Protein AF-A0A4U2PX72-F1 (afdb_monomer_lite)

Foldseek 3Di:
DPPPPLVVLLVVLVVLLVVLVVPDDPDPVCVVVLVVLVCCLPPPQDDSVSNSVSSVSNNVSSVVVVVVVVVVVVVVVVVVVVVVVVVD

Organism: NCBI:txid159743

pL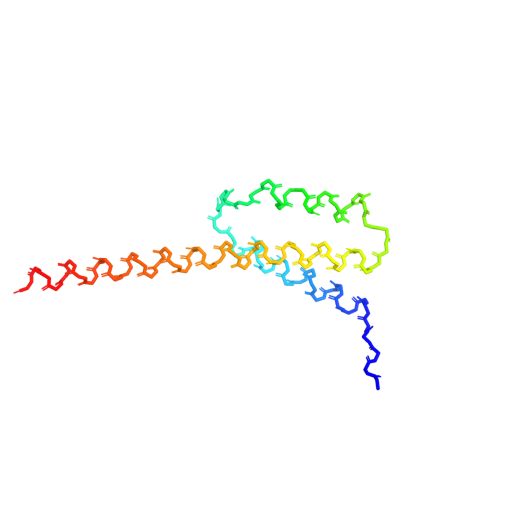DDT: mean 83.96, std 11.5, range [39.91, 94.94]

Radius of gyration: 18.31 Å; chains: 1; bounding box: 43×27×54 Å

Secondary structure (DSSP, 8-state):
-----HHHHHHHHHHHHHHHHHH--S--TTHHHHHHHHHHHHHT--SHHHHHHHHHHHHHHHHHHHHHHHHHHHHHHHHHHHHHHHT-

Sequence (88 aa):
MIGINHNELYKLHIQLLEVYEKSRNGSRLFQKEIHFYNRQLGLFSENIVQKIFVLNQLIKIYEKDREFQIKGCSDAYYAKTYKDTETK

Structure (mmCIF, N/CA/C/O backbone):
data_AF-A0A4U2PX72-F1
#
_entry.id   AF-A0A4U2PX72-F1
#
loop_
_atom_site.group_PDB
_atom_site.id
_atom_site.type_symbol
_atom_site.label_atom_id
_atom_site.label_alt_id
_atom_site.label_comp_id
_atom_site.label_asym_id
_atom_site.label_entity_id
_atom_site.label_seq_id
_atom_site.pdbx_PDB_ins_code
_atom_site.Cartn_x
_atom_site.Cartn_y
_atom_site.Cartn_z
_atom_site.occupancy
_atom_site.B_iso_or_equiv
_atom_site.auth_seq_id
_atom_site.auth_comp_id
_atom_site.auth_asym_id
_atom_site.auth_atom_id
_ato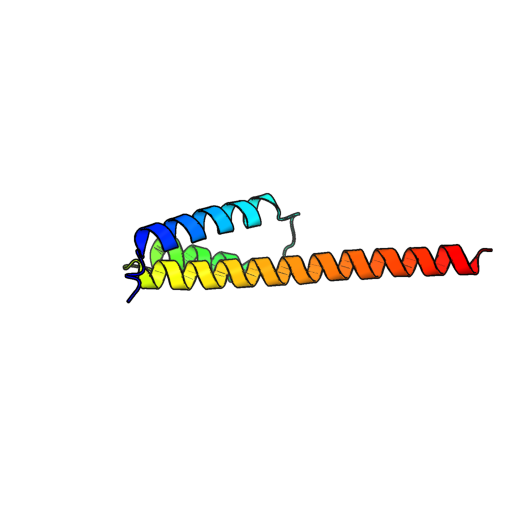m_site.pdbx_PDB_model_num
ATOM 1 N N . MET A 1 1 ? -24.836 -14.407 7.814 1.00 39.91 1 MET A N 1
ATOM 2 C CA . MET A 1 1 ? -24.206 -13.071 7.775 1.00 39.91 1 MET A CA 1
ATOM 3 C C . MET A 1 1 ? -22.797 -13.240 8.322 1.00 39.91 1 MET A C 1
ATOM 5 O O . MET A 1 1 ? -22.665 -13.574 9.490 1.00 39.91 1 MET A O 1
ATOM 9 N N . ILE A 1 2 ? -21.765 -13.174 7.475 1.00 54.47 2 ILE A N 1
ATOM 10 C CA . ILE A 1 2 ? -20.373 -13.291 7.935 1.00 54.47 2 ILE A CA 1
ATOM 11 C C . ILE A 1 2 ? -20.081 -12.014 8.723 1.00 54.47 2 ILE A C 1
ATOM 13 O O . ILE A 1 2 ? -20.063 -10.930 8.143 1.00 54.47 2 ILE A O 1
ATOM 17 N N . GLY A 1 3 ? -19.949 -12.121 10.044 1.00 59.81 3 GLY A N 1
ATOM 18 C CA . GLY A 1 3 ? -19.515 -11.000 10.870 1.00 59.81 3 GLY A CA 1
ATOM 19 C C . GLY A 1 3 ? -18.080 -10.661 10.491 1.00 59.81 3 GLY A C 1
ATOM 20 O O . GLY A 1 3 ? -17.170 -11.423 10.800 1.00 59.81 3 GLY A O 1
ATOM 21 N N . ILE A 1 4 ? -17.877 -9.561 9.766 1.00 72.00 4 ILE A N 1
ATOM 22 C CA . ILE A 1 4 ? -16.537 -9.127 9.373 1.00 72.00 4 ILE A CA 1
ATOM 23 C C . ILE A 1 4 ? -15.820 -8.646 10.633 1.00 72.00 4 ILE A C 1
ATOM 25 O O . ILE A 1 4 ? -16.182 -7.625 11.219 1.00 72.00 4 ILE A O 1
ATOM 29 N N . ASN A 1 5 ? -14.788 -9.376 11.049 1.00 88.25 5 ASN A N 1
ATOM 30 C CA . ASN A 1 5 ? -13.929 -8.958 12.143 1.00 88.25 5 ASN A CA 1
ATOM 31 C C . ASN A 1 5 ? -13.029 -7.806 11.667 1.00 88.25 5 ASN A C 1
ATOM 33 O O . ASN A 1 5 ? -11.999 -8.011 11.023 1.00 88.25 5 ASN A O 1
ATOM 37 N N . HIS A 1 6 ? -13.419 -6.572 11.987 1.00 86.00 6 HIS A N 1
ATOM 38 C CA . HIS A 1 6 ? -12.673 -5.375 11.595 1.00 86.00 6 HIS A CA 1
ATOM 39 C C . HIS A 1 6 ? -11.221 -5.370 12.105 1.00 86.00 6 HIS A C 1
ATOM 41 O O . HIS A 1 6 ? -10.352 -4.827 11.429 1.00 86.00 6 HIS A O 1
ATOM 47 N N . ASN A 1 7 ? -10.923 -6.009 13.242 1.00 87.62 7 ASN A N 1
ATOM 48 C CA . ASN A 1 7 ? -9.549 -6.116 13.746 1.00 87.62 7 ASN A CA 1
ATOM 49 C C . ASN A 1 7 ? -8.676 -7.013 12.867 1.00 87.62 7 ASN A C 1
ATOM 51 O O . ASN A 1 7 ? -7.528 -6.669 12.590 1.00 87.62 7 ASN A O 1
ATOM 55 N N . GLU A 1 8 ? -9.202 -8.152 12.422 1.00 89.50 8 GLU A N 1
ATOM 56 C CA . GLU A 1 8 ? -8.490 -9.036 11.494 1.00 89.50 8 GLU A CA 1
ATOM 57 C C . GLU A 1 8 ? -8.294 -8.361 10.141 1.00 89.50 8 GLU A C 1
ATOM 59 O O . GLU A 1 8 ? -7.188 -8.374 9.601 1.00 89.50 8 GLU A O 1
ATOM 64 N N . LEU A 1 9 ? -9.332 -7.685 9.639 1.00 88.31 9 LEU A N 1
ATOM 65 C CA . LEU A 1 9 ? -9.256 -6.946 8.384 1.00 88.31 9 LEU A CA 1
ATOM 66 C C . LEU A 1 9 ? -8.196 -5.839 8.444 1.00 88.31 9 LEU A C 1
ATOM 68 O O . LEU A 1 9 ? -7.395 -5.703 7.521 1.00 88.31 9 LEU A O 1
ATOM 72 N N . TYR A 1 10 ? -8.159 -5.080 9.540 1.00 90.19 10 TYR A N 1
ATOM 73 C CA . TYR A 1 10 ? -7.150 -4.051 9.777 1.00 90.19 10 TYR A CA 1
ATOM 74 C C . TYR A 1 10 ? -5.730 -4.634 9.805 1.00 90.19 10 TYR A C 1
ATOM 76 O O . TYR A 1 10 ? -4.846 -4.118 9.122 1.00 90.19 10 TYR A O 1
ATOM 84 N N . LYS A 1 11 ? -5.510 -5.738 10.535 1.00 91.19 11 LYS A N 1
ATOM 85 C CA . LYS A 1 11 ? -4.202 -6.417 10.582 1.00 91.19 11 LYS A CA 1
ATOM 86 C C . LYS A 1 11 ? -3.752 -6.883 9.200 1.00 91.19 11 LYS A C 1
ATOM 88 O O . LYS A 1 11 ? -2.598 -6.668 8.840 1.00 91.19 11 LYS A O 1
ATOM 93 N N . LEU A 1 12 ? -4.662 -7.464 8.419 1.00 91.06 12 LEU A N 1
ATOM 94 C CA . LEU A 1 12 ? -4.371 -7.903 7.056 1.00 91.06 12 LEU A CA 1
ATOM 95 C C . LEU A 1 12 ? -3.960 -6.727 6.159 1.00 91.06 12 LEU A C 1
ATOM 97 O O . LEU A 1 12 ? -2.994 -6.835 5.410 1.00 91.06 12 LEU A O 1
ATOM 101 N N . HIS A 1 13 ? -4.654 -5.590 6.261 1.00 90.69 13 HIS A N 1
ATOM 102 C CA . HIS A 1 13 ? -4.310 -4.394 5.487 1.00 90.69 13 HIS A CA 1
ATOM 103 C C . HIS A 1 13 ? -2.919 -3.853 5.842 1.00 90.69 13 HIS A C 1
ATOM 105 O O . HIS A 1 13 ? -2.190 -3.436 4.947 1.00 90.69 13 HIS A O 1
ATOM 111 N N . ILE A 1 14 ? -2.532 -3.888 7.122 1.00 89.81 14 ILE A N 1
ATOM 112 C CA . ILE A 1 14 ? -1.181 -3.502 7.553 1.00 89.81 14 ILE A CA 1
ATOM 113 C C . ILE A 1 14 ? -0.129 -4.443 6.958 1.00 89.81 14 ILE A C 1
ATOM 115 O O . ILE A 1 14 ? 0.833 -3.973 6.360 1.00 89.81 14 ILE A O 1
ATOM 119 N N . GLN A 1 15 ? -0.333 -5.760 7.051 1.00 93.06 15 GLN A N 1
ATOM 120 C CA . GLN A 1 15 ? 0.596 -6.740 6.475 1.00 93.06 15 GLN A CA 1
ATOM 121 C C . GLN A 1 15 ? 0.760 -6.553 4.963 1.00 93.06 15 GLN A C 1
ATOM 123 O O . GLN A 1 15 ? 1.872 -6.612 4.443 1.00 93.06 15 GLN A O 1
ATOM 128 N N . LEU A 1 16 ? -0.341 -6.294 4.255 1.00 90.38 16 LEU A N 1
ATOM 129 C CA . LEU A 1 16 ? -0.312 -6.037 2.821 1.00 90.38 16 LEU A CA 1
ATOM 130 C C . LEU A 1 16 ? 0.443 -4.741 2.490 1.00 90.38 16 LEU A C 1
ATOM 132 O O . LEU A 1 16 ? 1.254 -4.716 1.565 1.00 90.38 16 LEU A O 1
ATOM 136 N N . LEU A 1 17 ? 0.217 -3.678 3.266 1.00 88.94 17 LEU A N 1
ATOM 137 C CA . LEU A 1 17 ? 0.929 -2.412 3.115 1.00 88.94 17 LEU A CA 1
ATOM 138 C C . LEU A 1 17 ? 2.445 -2.590 3.290 1.00 88.94 17 LEU A C 1
ATOM 140 O O . LEU A 1 17 ? 3.211 -2.079 2.476 1.00 88.94 17 LEU A O 1
ATOM 144 N N . GLU A 1 18 ? 2.885 -3.359 4.288 1.00 89.88 18 GLU A N 1
ATOM 145 C CA . GLU A 1 18 ? 4.310 -3.643 4.507 1.00 89.88 18 GLU A CA 1
ATOM 146 C C . GLU A 1 18 ? 4.958 -4.361 3.317 1.00 89.88 18 GLU A C 1
ATOM 148 O O . GLU A 1 18 ? 6.106 -4.076 2.965 1.00 89.88 18 GLU A O 1
ATOM 153 N N . VAL A 1 19 ? 4.238 -5.298 2.690 1.00 88.81 19 VAL A N 1
ATOM 154 C CA . VAL A 1 19 ? 4.708 -5.984 1.477 1.00 88.81 19 VAL A CA 1
ATOM 155 C C . VAL A 1 19 ? 4.905 -4.975 0.346 1.00 88.81 19 VAL A C 1
ATOM 157 O O . VAL A 1 19 ? 5.962 -4.971 -0.290 1.00 88.81 19 VAL A O 1
ATOM 160 N N . TYR A 1 20 ? 3.936 -4.079 0.134 1.00 86.25 20 TYR A N 1
ATOM 161 C CA . TYR A 1 20 ? 4.046 -3.040 -0.886 1.00 86.25 20 TYR A CA 1
ATOM 162 C C . TYR A 1 20 ? 5.211 -2.086 -0.631 1.00 86.25 20 TYR A C 1
ATOM 164 O O . TYR A 1 20 ? 5.995 -1.826 -1.546 1.00 86.25 20 TYR A O 1
ATOM 172 N N . GLU A 1 21 ? 5.381 -1.619 0.603 1.00 83.75 21 GLU A N 1
ATOM 173 C CA . GLU A 1 21 ? 6.465 -0.706 0.968 1.00 83.75 21 GLU A CA 1
ATOM 174 C C . GLU A 1 21 ? 7.848 -1.323 0.763 1.00 83.75 21 GLU A C 1
ATOM 176 O O . GLU A 1 21 ? 8.723 -0.676 0.188 1.00 83.75 21 GLU A O 1
ATOM 181 N N . LYS A 1 22 ? 8.034 -2.592 1.146 1.00 85.12 22 LYS A N 1
ATOM 182 C CA . LYS A 1 22 ? 9.292 -3.326 0.923 1.00 85.12 22 LYS A CA 1
ATOM 183 C C . LYS A 1 22 ? 9.587 -3.571 -0.556 1.00 85.12 22 LYS A C 1
ATOM 185 O O . LYS A 1 22 ? 10.749 -3.617 -0.943 1.00 85.12 22 LYS A O 1
ATOM 190 N N . SER A 1 23 ? 8.551 -3.741 -1.378 1.00 76.88 23 SER A N 1
ATOM 191 C CA . SER A 1 23 ? 8.691 -4.001 -2.818 1.00 76.88 23 SER A CA 1
ATOM 192 C C . SER A 1 23 ? 8.981 -2.748 -3.653 1.00 76.88 23 SER A C 1
ATOM 194 O O . SER A 1 23 ? 9.279 -2.843 -4.845 1.00 76.88 23 SER A O 1
ATOM 196 N N . ARG A 1 24 ? 8.876 -1.556 -3.056 1.00 73.75 24 ARG A N 1
ATOM 197 C CA . ARG A 1 24 ? 8.910 -0.298 -3.794 1.00 73.75 24 ARG A CA 1
ATOM 198 C C . ARG A 1 24 ? 10.341 0.159 -4.077 1.00 73.75 24 ARG A C 1
ATOM 200 O O . ARG A 1 24 ? 11.048 0.653 -3.203 1.00 73.75 24 ARG A O 1
ATOM 207 N N . ASN A 1 25 ? 10.724 0.124 -5.350 1.00 65.81 25 ASN A N 1
ATOM 208 C CA . ASN A 1 25 ? 12.047 0.544 -5.826 1.00 65.81 25 ASN A CA 1
ATOM 209 C C . ASN A 1 25 ? 12.158 2.063 -6.063 1.00 65.81 25 ASN A C 1
ATOM 211 O O . ASN A 1 25 ? 12.419 2.521 -7.172 1.00 65.81 25 ASN A O 1
ATOM 215 N N . GLY A 1 26 ? 11.951 2.872 -5.020 1.00 61.72 26 GLY A N 1
ATOM 216 C CA . GLY A 1 26 ? 12.294 4.304 -5.046 1.00 61.72 26 GLY A CA 1
ATOM 217 C C . GLY A 1 26 ? 11.432 5.204 -5.947 1.00 61.72 26 GLY A C 1
ATOM 218 O O . GLY A 1 26 ? 11.754 6.384 -6.101 1.00 61.72 26 GLY A O 1
ATOM 219 N N . SER A 1 27 ? 10.328 4.692 -6.511 1.00 63.84 27 SER A N 1
ATOM 220 C CA . SER A 1 27 ? 9.374 5.488 -7.298 1.00 63.84 27 SER A CA 1
ATOM 221 C C . SER A 1 27 ? 8.880 6.694 -6.489 1.00 63.84 27 SER A C 1
ATOM 223 O O . SER A 1 27 ? 8.333 6.550 -5.389 1.00 63.84 27 SER A O 1
ATOM 225 N N . ARG A 1 28 ? 9.089 7.904 -7.025 1.00 69.62 28 ARG A N 1
ATOM 226 C CA . ARG A 1 28 ? 8.571 9.161 -6.451 1.00 69.62 28 ARG A CA 1
ATOM 227 C C . ARG A 1 28 ? 7.120 9.429 -6.838 1.00 69.62 28 ARG A C 1
ATOM 229 O O . ARG A 1 28 ? 6.498 10.330 -6.266 1.00 69.62 28 ARG A O 1
ATOM 236 N N . LEU A 1 29 ? 6.593 8.670 -7.797 1.00 74.88 29 LEU A N 1
ATOM 237 C CA . LEU A 1 29 ? 5.212 8.794 -8.228 1.00 74.88 29 LEU A CA 1
ATOM 238 C C . LEU A 1 29 ? 4.330 8.483 -7.012 1.00 74.88 29 LEU A C 1
ATOM 240 O O . LEU A 1 29 ? 4.597 7.566 -6.239 1.00 74.88 29 LEU A O 1
ATOM 244 N N . PHE A 1 30 ? 3.363 9.361 -6.758 1.00 85.06 30 PHE A N 1
ATOM 245 C CA . PHE A 1 30 ? 2.437 9.287 -5.622 1.00 85.06 30 PHE A CA 1
ATOM 246 C C . PHE A 1 30 ? 3.019 9.520 -4.210 1.00 85.06 30 PHE A C 1
ATOM 248 O O . PHE A 1 30 ? 2.284 9.405 -3.232 1.00 85.06 30 PHE A O 1
ATOM 255 N N . GLN A 1 31 ? 4.283 9.946 -4.042 1.00 86.31 31 GLN A N 1
ATOM 256 C CA . GLN A 1 31 ? 4.846 10.226 -2.700 1.00 86.31 31 GLN A CA 1
ATOM 257 C C . GLN A 1 31 ? 4.019 11.216 -1.870 1.00 86.31 31 GLN A C 1
ATOM 259 O O . GLN A 1 31 ? 3.864 11.024 -0.665 1.00 86.31 31 GLN A O 1
ATOM 264 N N . LYS A 1 32 ? 3.481 12.265 -2.504 1.00 89.56 32 LYS A N 1
ATOM 265 C CA . LYS A 1 32 ? 2.641 13.262 -1.822 1.00 89.56 32 LYS A CA 1
ATOM 266 C C . LYS A 1 32 ? 1.354 12.640 -1.276 1.00 89.56 32 LYS A C 1
ATOM 268 O O . LYS A 1 32 ? 0.983 12.921 -0.142 1.00 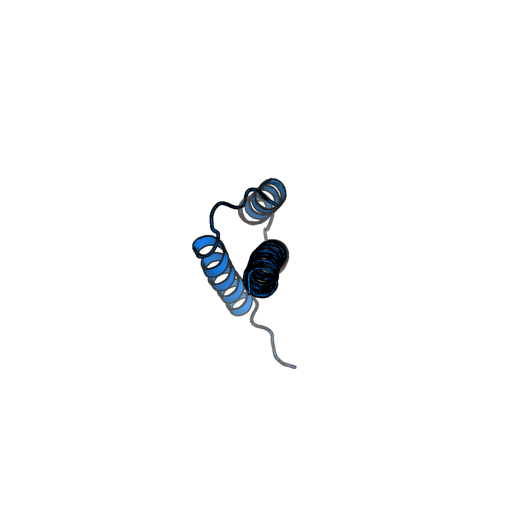89.56 32 LYS A O 1
ATOM 273 N N . GLU A 1 33 ? 0.708 11.784 -2.062 1.00 91.31 33 GLU A N 1
ATOM 274 C CA . GLU A 1 33 ? -0.534 11.101 -1.681 1.00 91.31 33 GLU A CA 1
ATOM 275 C C . GLU A 1 33 ? -0.275 10.072 -0.579 1.00 91.31 33 GLU A C 1
ATOM 277 O O . GLU A 1 33 ? -0.991 10.038 0.418 1.00 91.31 33 GLU A O 1
ATOM 282 N N . ILE A 1 34 ? 0.809 9.303 -0.701 1.00 90.38 34 ILE A N 1
ATOM 283 C CA . ILE A 1 34 ? 1.241 8.354 0.331 1.00 90.38 34 ILE A CA 1
ATOM 284 C C . ILE A 1 34 ? 1.519 9.087 1.644 1.00 90.38 34 ILE A C 1
ATOM 286 O O . ILE A 1 34 ? 1.035 8.676 2.695 1.00 90.38 34 ILE A O 1
ATOM 290 N N . HIS A 1 35 ? 2.240 10.212 1.601 1.00 90.75 35 HIS A N 1
ATOM 291 C CA . HIS A 1 35 ? 2.492 11.014 2.798 1.00 90.75 35 HIS A CA 1
ATOM 292 C C . HIS A 1 35 ? 1.195 11.556 3.413 1.00 90.75 35 HIS A C 1
ATOM 294 O O . HIS A 1 35 ? 1.031 11.516 4.633 1.00 90.75 35 HIS A O 1
ATOM 300 N N . PHE A 1 36 ? 0.267 12.038 2.582 1.00 93.19 36 PHE A N 1
ATOM 301 C CA . PHE A 1 36 ? -1.036 12.520 3.029 1.00 93.19 36 PHE A CA 1
ATOM 302 C C . PHE A 1 36 ? -1.814 11.431 3.780 1.00 93.19 36 PHE A C 1
ATOM 304 O O . PHE A 1 36 ? -2.228 11.651 4.920 1.00 93.19 36 PHE A O 1
ATOM 311 N N . TYR A 1 37 ? -1.956 10.240 3.195 1.00 93.00 37 TYR A N 1
ATOM 312 C CA . TYR A 1 37 ? -2.709 9.156 3.824 1.00 93.00 37 TYR A CA 1
ATOM 313 C C . TYR A 1 37 ? -1.988 8.540 5.028 1.00 93.00 37 TYR A C 1
ATOM 315 O O . TYR A 1 37 ? -2.644 8.234 6.020 1.00 93.00 37 TYR A O 1
ATOM 323 N N . ASN A 1 38 ? -0.656 8.452 5.024 1.00 89.12 38 ASN A N 1
ATOM 324 C CA . ASN A 1 38 ? 0.100 8.045 6.214 1.00 89.12 38 ASN A CA 1
ATOM 325 C C . ASN A 1 38 ? -0.119 9.018 7.381 1.00 89.12 38 ASN A C 1
ATOM 327 O O . ASN A 1 38 ? -0.310 8.596 8.523 1.00 89.12 38 ASN A O 1
ATOM 331 N N . ARG A 1 39 ? -0.178 10.327 7.101 1.00 92.19 39 ARG A N 1
ATOM 332 C CA . ARG A 1 39 ? -0.536 11.330 8.112 1.00 92.19 39 ARG A CA 1
ATOM 333 C C . ARG A 1 39 ? -1.972 11.134 8.612 1.00 92.19 39 ARG A C 1
ATOM 335 O O . ARG A 1 39 ? -2.208 11.225 9.815 1.00 92.19 39 ARG A O 1
ATOM 342 N N . GLN A 1 40 ? -2.920 10.837 7.721 1.00 90.88 40 GLN A N 1
ATOM 343 C CA . GLN A 1 40 ? -4.306 10.532 8.102 1.00 90.88 40 GLN A CA 1
ATOM 344 C C . GLN A 1 40 ? -4.431 9.282 8.975 1.00 90.88 40 GLN A C 1
ATOM 346 O O . GLN A 1 40 ? -5.204 9.289 9.935 1.00 90.88 40 GLN A O 1
ATOM 351 N N . LEU A 1 41 ? -3.643 8.245 8.694 1.00 89.31 41 LEU A N 1
ATOM 352 C CA . LEU A 1 41 ? -3.651 7.000 9.456 1.00 89.31 41 LEU A CA 1
ATOM 353 C C . LEU A 1 41 ? -3.162 7.208 10.897 1.00 89.31 41 LEU A C 1
ATOM 355 O O . LEU A 1 41 ? -3.743 6.647 11.823 1.00 89.31 41 LEU A O 1
ATOM 359 N N . GLY A 1 42 ? -2.116 8.022 11.079 1.00 83.38 42 GLY A N 1
ATOM 360 C CA . GLY A 1 42 ? -1.494 8.257 12.385 1.00 83.38 42 GLY A CA 1
ATOM 361 C C . GLY A 1 42 ? -2.174 9.319 13.253 1.00 83.38 42 GLY A C 1
ATOM 362 O O . GLY A 1 42 ? -2.141 9.196 14.473 1.00 83.38 42 GLY A O 1
ATOM 363 N N . LEU A 1 43 ? -2.772 10.356 12.653 1.00 82.81 43 LEU A N 1
ATOM 364 C CA . LEU A 1 43 ? -3.248 11.535 13.397 1.00 82.81 43 LEU A CA 1
ATOM 365 C C . LEU A 1 43 ? -4.759 11.772 13.337 1.00 82.81 43 LEU A C 1
ATOM 367 O O . LEU A 1 43 ? -5.292 12.426 14.224 1.00 82.81 43 LEU A O 1
ATOM 371 N N . PHE A 1 44 ? -5.446 11.286 12.300 1.00 78.06 44 PHE A N 1
ATOM 372 C CA . PHE A 1 44 ? -6.829 11.693 12.010 1.00 78.06 44 PHE A CA 1
ATOM 373 C C . PHE A 1 44 ? -7.833 10.532 11.997 1.00 78.06 44 PHE A C 1
ATOM 375 O O . PHE A 1 44 ? -9.029 10.760 11.843 1.00 78.06 44 PHE A O 1
ATOM 382 N N . SER A 1 45 ? -7.364 9.290 12.141 1.00 86.06 45 SER A N 1
ATOM 383 C CA . SER A 1 45 ? -8.216 8.097 12.135 1.00 86.06 45 SER A CA 1
ATOM 384 C C . SER A 1 45 ? -8.436 7.595 13.560 1.00 86.06 45 SER A C 1
ATOM 386 O O . SER A 1 45 ? -7.568 6.938 14.139 1.00 86.06 45 SER A O 1
ATOM 388 N N . GLU A 1 46 ? -9.607 7.881 14.120 1.00 85.44 46 GLU A N 1
ATOM 389 C CA . GLU A 1 46 ? -9.933 7.571 15.516 1.00 85.44 46 GLU A CA 1
ATOM 390 C C . GLU A 1 46 ? -10.440 6.135 15.673 1.00 85.44 46 GLU A C 1
ATOM 392 O O . GLU A 1 46 ? -9.993 5.399 16.554 1.00 85.44 46 GLU A O 1
ATOM 397 N N . ASN A 1 47 ? -11.334 5.699 14.778 1.00 90.19 47 ASN A N 1
ATOM 398 C CA . ASN A 1 47 ? -11.927 4.363 14.834 1.00 90.19 47 ASN A CA 1
ATOM 399 C C . ASN A 1 47 ? -11.377 3.414 13.759 1.00 90.19 47 ASN A C 1
ATOM 401 O O . ASN A 1 47 ? -10.762 3.816 12.769 1.00 90.19 47 ASN A O 1
ATOM 405 N N . ILE A 1 48 ? -11.615 2.116 13.953 1.00 88.81 48 ILE A N 1
ATOM 406 C CA . ILE A 1 48 ? -11.052 1.077 13.090 1.00 88.81 48 ILE A CA 1
ATOM 407 C C . ILE A 1 48 ? -11.561 1.130 11.648 1.00 88.81 48 ILE A C 1
ATOM 409 O O . ILE A 1 48 ? -10.809 0.824 10.727 1.00 88.81 48 ILE A O 1
ATOM 413 N N . VAL A 1 49 ? -12.802 1.567 1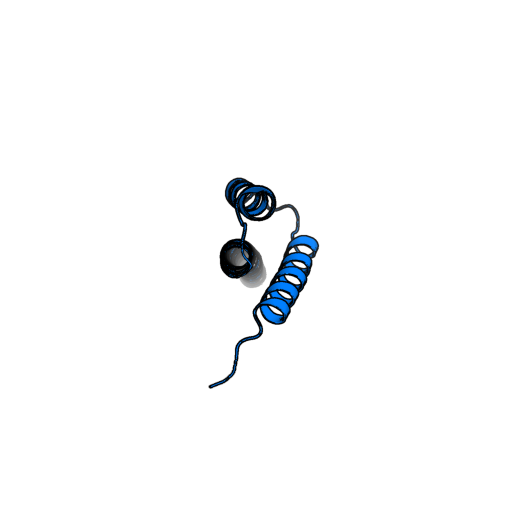1.427 1.00 89.25 49 VAL A N 1
ATOM 414 C CA . VAL A 1 49 ? -13.380 1.680 10.082 1.00 89.25 49 VAL A CA 1
ATOM 415 C C . VAL A 1 49 ? -12.675 2.783 9.294 1.00 89.25 49 VAL A C 1
ATOM 417 O O . VAL A 1 49 ? -12.308 2.569 8.140 1.00 89.25 49 VAL A O 1
ATOM 420 N N . GLN A 1 50 ? -12.405 3.926 9.930 1.00 91.19 50 GLN A N 1
ATOM 421 C CA . GLN A 1 50 ? -11.613 5.007 9.334 1.00 91.19 50 GLN A CA 1
ATOM 422 C C . GLN A 1 50 ? -10.190 4.543 9.012 1.00 91.19 50 GLN A C 1
ATOM 424 O O . GLN A 1 50 ? -9.704 4.769 7.906 1.00 91.19 50 GLN A O 1
ATOM 429 N N . LYS A 1 51 ? -9.545 3.823 9.938 1.00 92.56 51 LYS A N 1
ATOM 430 C CA . LYS A 1 51 ? -8.201 3.271 9.713 1.00 92.56 51 LYS A CA 1
ATOM 431 C C . LYS A 1 51 ? -8.168 2.303 8.531 1.00 92.56 51 LYS A C 1
ATOM 433 O O . LYS A 1 51 ? -7.292 2.415 7.679 1.00 92.56 51 LYS A O 1
ATOM 438 N N . ILE A 1 52 ? -9.142 1.394 8.441 1.00 91.88 52 ILE A N 1
ATOM 439 C CA . ILE A 1 52 ? -9.290 0.480 7.299 1.00 91.88 52 ILE A CA 1
ATOM 440 C C . ILE A 1 52 ? -9.496 1.272 6.007 1.00 91.88 52 ILE A C 1
ATOM 442 O O . ILE A 1 52 ? -8.851 0.968 5.009 1.00 91.88 52 ILE A O 1
ATOM 446 N N . PHE A 1 53 ? -10.346 2.303 6.013 1.00 93.31 53 PHE A N 1
ATOM 447 C CA . PHE A 1 53 ? -10.566 3.146 4.839 1.00 93.31 53 PHE A CA 1
ATOM 448 C C . PHE A 1 53 ? -9.265 3.790 4.347 1.00 93.31 53 PHE A C 1
ATOM 450 O O . PHE A 1 53 ? -8.953 3.686 3.161 1.00 93.31 53 PHE A O 1
ATOM 457 N N . VAL A 1 54 ? -8.494 4.409 5.246 1.00 94.00 54 VAL A N 1
ATOM 458 C CA . VAL A 1 54 ? -7.218 5.057 4.908 1.00 94.00 54 VAL A CA 1
ATOM 459 C C . VAL A 1 54 ? -6.201 4.041 4.388 1.00 94.00 54 VAL A C 1
ATOM 461 O O . VAL A 1 54 ? -5.572 4.282 3.358 1.00 94.00 54 VAL A O 1
ATOM 464 N N . LEU A 1 55 ? -6.088 2.877 5.033 1.00 93.94 55 LEU A N 1
ATOM 465 C CA . LEU A 1 55 ? -5.233 1.787 4.554 1.00 93.94 55 LEU A CA 1
ATOM 466 C C . LEU A 1 55 ? -5.622 1.324 3.150 1.00 93.94 55 LEU A C 1
ATOM 468 O O . LEU A 1 55 ? -4.754 1.094 2.312 1.00 93.94 55 LEU A O 1
ATOM 472 N N . ASN A 1 56 ? -6.920 1.249 2.861 1.00 94.12 56 ASN A N 1
ATOM 473 C CA . ASN A 1 56 ? -7.404 0.894 1.533 1.00 94.12 56 ASN A CA 1
ATOM 474 C C . ASN A 1 56 ? -7.006 1.936 0.475 1.00 94.12 56 ASN A C 1
ATOM 476 O O . ASN A 1 56 ? -6.701 1.572 -0.659 1.00 94.12 56 ASN A O 1
ATOM 480 N N . GLN A 1 57 ? -6.980 3.228 0.826 1.00 94.94 57 GLN A N 1
ATOM 481 C CA . GLN A 1 57 ? -6.478 4.263 -0.086 1.00 94.94 57 GLN A CA 1
ATOM 482 C C . GLN A 1 57 ? -4.974 4.116 -0.335 1.00 94.94 57 GLN A C 1
ATOM 484 O O . GLN A 1 57 ? -4.544 4.216 -1.482 1.00 94.94 57 GLN A O 1
ATOM 489 N N . LEU A 1 58 ? -4.187 3.819 0.706 1.00 93.19 58 LEU A N 1
ATOM 490 C CA . LEU A 1 58 ? -2.752 3.551 0.565 1.00 93.19 58 LEU A CA 1
ATOM 491 C C . LEU A 1 58 ? -2.503 2.370 -0.376 1.00 93.19 58 LEU A C 1
ATOM 493 O O . LEU A 1 58 ? -1.774 2.520 -1.352 1.00 93.19 58 LEU A O 1
ATOM 497 N N . ILE A 1 59 ? -3.163 1.231 -0.146 1.00 92.31 59 ILE A N 1
ATOM 498 C CA . ILE A 1 59 ? -3.032 0.036 -0.994 1.00 92.31 59 ILE A CA 1
ATOM 499 C C . ILE A 1 59 ? -3.371 0.360 -2.454 1.00 92.31 59 ILE A C 1
ATOM 501 O O . ILE A 1 59 ? -2.597 0.023 -3.345 1.00 92.31 59 ILE A O 1
ATOM 505 N N . LYS A 1 60 ? -4.463 1.093 -2.719 1.00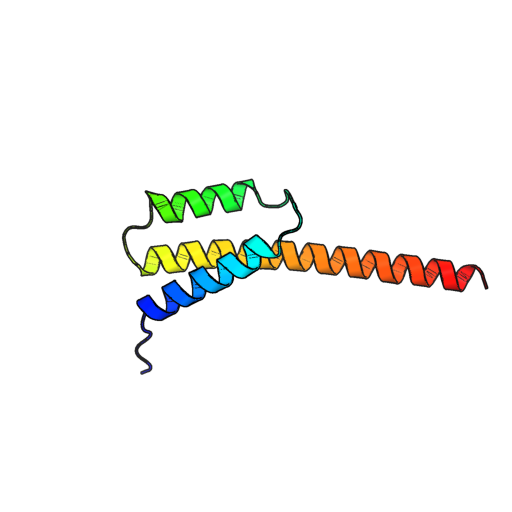 93.50 60 LYS A N 1
ATOM 506 C CA . LYS A 1 60 ? -4.822 1.512 -4.087 1.00 93.50 60 LYS A CA 1
ATOM 507 C C . LYS A 1 60 ? -3.727 2.322 -4.778 1.00 93.50 60 LYS A C 1
ATOM 509 O O . LYS A 1 60 ? -3.557 2.199 -5.987 1.00 93.50 60 LYS A O 1
ATOM 514 N N . ILE A 1 61 ? -3.015 3.172 -4.042 1.00 91.94 61 ILE A N 1
ATOM 515 C CA . ILE A 1 61 ? -1.902 3.945 -4.600 1.00 91.94 61 ILE A CA 1
ATOM 516 C C . ILE A 1 61 ? -0.735 3.019 -4.958 1.00 91.94 61 ILE A C 1
ATOM 518 O O . ILE A 1 61 ? -0.175 3.141 -6.045 1.00 91.94 61 ILE A O 1
ATOM 522 N N . TYR A 1 62 ? -0.397 2.072 -4.081 1.00 89.44 62 TYR A N 1
ATOM 523 C CA . TYR A 1 62 ? 0.665 1.101 -4.349 1.00 89.44 62 TYR A CA 1
ATOM 524 C C . TYR A 1 62 ? 0.344 0.191 -5.542 1.00 89.44 62 TYR A C 1
ATOM 526 O O . TYR A 1 62 ? 1.225 -0.064 -6.359 1.00 89.44 62 TYR A O 1
ATOM 534 N N . GLU A 1 63 ? -0.912 -0.230 -5.704 1.00 90.25 63 GLU A N 1
ATOM 535 C CA . GLU A 1 63 ? -1.352 -0.995 -6.880 1.00 90.25 63 GLU A CA 1
ATOM 536 C C . GLU A 1 63 ? -1.183 -0.200 -8.181 1.00 90.25 63 GLU A C 1
ATOM 538 O O . GLU A 1 63 ? -0.695 -0.735 -9.174 1.00 90.25 63 GLU A O 1
ATOM 543 N N . LYS A 1 64 ? -1.514 1.098 -8.171 1.00 90.06 64 LYS A N 1
ATOM 544 C CA . LYS A 1 64 ? -1.294 1.979 -9.330 1.00 90.06 64 LYS A CA 1
ATOM 545 C C . LYS A 1 64 ? 0.187 2.152 -9.658 1.00 90.06 64 LYS A C 1
ATOM 547 O O . LYS A 1 64 ? 0.561 2.132 -10.829 1.00 90.06 64 LYS A O 1
ATOM 552 N N . ASP A 1 65 ? 1.038 2.326 -8.645 1.00 87.50 65 ASP A N 1
ATOM 553 C CA . ASP A 1 65 ? 2.490 2.400 -8.851 1.00 87.50 65 ASP A CA 1
ATOM 554 C C . ASP A 1 65 ? 3.019 1.090 -9.451 1.00 87.50 65 ASP A C 1
ATOM 556 O O . ASP A 1 65 ? 3.788 1.110 -10.411 1.00 87.50 65 ASP A O 1
ATOM 560 N N . ARG A 1 66 ? 2.536 -0.056 -8.958 1.00 87.12 66 ARG A N 1
ATOM 561 C CA . ARG A 1 66 ? 2.880 -1.378 -9.490 1.00 87.12 66 ARG A CA 1
ATOM 562 C C . ARG A 1 66 ? 2.429 -1.555 -10.941 1.00 87.12 66 ARG A C 1
ATOM 564 O O . ARG A 1 66 ? 3.208 -2.053 -11.749 1.00 87.12 66 ARG A O 1
ATOM 571 N N . GLU A 1 67 ? 1.216 -1.137 -11.291 1.00 89.50 67 GLU A N 1
ATOM 572 C CA . GLU A 1 67 ? 0.718 -1.163 -12.672 1.00 89.50 67 GLU A CA 1
ATOM 573 C C . GLU A 1 67 ? 1.626 -0.353 -13.609 1.00 89.50 67 GLU A C 1
ATOM 575 O O . GLU A 1 67 ? 2.025 -0.843 -14.668 1.00 89.50 67 GLU A O 1
ATOM 580 N N . PHE A 1 68 ? 2.025 0.852 -13.189 1.00 87.38 68 PHE A N 1
ATOM 581 C CA . PHE A 1 68 ? 2.949 1.689 -13.952 1.00 87.38 68 PHE A CA 1
ATOM 582 C C . PHE A 1 68 ? 4.310 1.010 -14.156 1.00 87.38 68 PHE A C 1
ATOM 584 O O . PHE A 1 68 ? 4.838 1.004 -15.269 1.00 87.38 68 PHE A O 1
ATOM 591 N N . GLN A 1 69 ? 4.863 0.396 -13.105 1.00 84.94 69 GLN A N 1
ATOM 592 C CA . GLN A 1 69 ? 6.125 -0.341 -13.192 1.00 84.94 69 GLN A CA 1
ATOM 593 C C . GLN A 1 69 ? 6.026 -1.537 -14.150 1.00 84.94 69 GLN A C 1
ATOM 595 O O . GLN A 1 69 ? 6.887 -1.698 -15.014 1.00 84.94 69 GLN A O 1
ATOM 600 N N . ILE A 1 70 ? 4.963 -2.343 -14.044 1.00 88.25 70 ILE A N 1
ATOM 601 C CA . ILE A 1 70 ? 4.728 -3.497 -14.927 1.00 88.25 70 ILE A CA 1
ATOM 602 C C . ILE A 1 70 ? 4.633 -3.044 -16.381 1.00 88.25 70 ILE A C 1
ATOM 604 O O . ILE A 1 70 ? 5.270 -3.644 -17.248 1.00 88.25 70 ILE A O 1
ATOM 608 N N . LYS A 1 71 ? 3.881 -1.971 -16.645 1.00 90.19 71 LYS A N 1
ATOM 609 C CA . LYS A 1 71 ? 3.765 -1.401 -17.986 1.00 90.19 71 LYS A CA 1
ATOM 610 C C . LYS A 1 71 ? 5.128 -0.961 -18.517 1.00 90.19 71 LYS A C 1
ATOM 612 O O . LYS A 1 71 ? 5.498 -1.366 -19.611 1.00 90.19 71 LYS A O 1
ATOM 617 N N . GLY A 1 72 ? 5.909 -0.228 -17.722 1.00 86.12 72 GLY A N 1
ATOM 618 C CA . GLY A 1 72 ? 7.258 0.193 -18.106 1.00 86.12 72 GLY A CA 1
ATOM 619 C C . GLY A 1 72 ? 8.187 -0.983 -18.432 1.00 86.12 72 GLY A C 1
ATOM 620 O O . GLY A 1 72 ? 8.897 -0.948 -19.435 1.00 86.12 72 GLY A O 1
A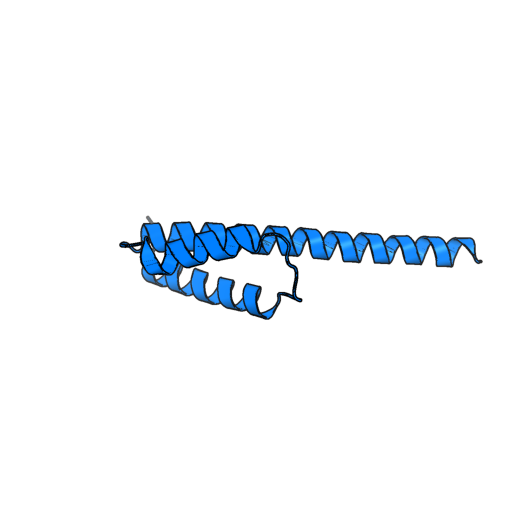TOM 621 N N . CYS A 1 73 ? 8.152 -2.054 -17.632 1.00 86.19 73 CYS A N 1
ATOM 622 C CA . CYS A 1 73 ? 8.912 -3.276 -17.907 1.00 86.19 73 CYS A CA 1
ATOM 623 C C . CYS A 1 73 ? 8.447 -3.980 -19.189 1.00 86.19 73 CYS A C 1
ATOM 625 O O . CYS A 1 73 ? 9.282 -4.420 -19.977 1.00 86.19 73 CYS A O 1
ATOM 627 N N . SER A 1 74 ? 7.133 -4.076 -19.400 1.00 91.31 74 SER A N 1
ATOM 628 C CA . SER A 1 74 ? 6.537 -4.666 -20.602 1.00 91.31 74 SER A CA 1
ATOM 629 C C . SER A 1 74 ? 6.939 -3.889 -21.856 1.00 91.31 74 SER A C 1
ATOM 631 O O . SER A 1 74 ? 7.457 -4.474 -22.806 1.00 91.31 74 SER A O 1
ATOM 633 N N . ASP A 1 75 ? 6.772 -2.567 -21.840 1.00 92.94 75 ASP A N 1
ATOM 634 C CA . ASP A 1 75 ? 7.125 -1.685 -22.953 1.00 92.94 75 ASP A CA 1
ATOM 635 C C . ASP A 1 75 ? 8.621 -1.810 -23.292 1.00 92.94 75 ASP A C 1
ATOM 637 O O . ASP A 1 75 ? 8.988 -1.954 -24.460 1.00 92.94 75 ASP A O 1
ATOM 641 N N . ALA A 1 76 ? 9.491 -1.840 -22.275 1.00 89.25 76 ALA A N 1
ATOM 642 C CA . ALA A 1 76 ? 10.929 -2.030 -22.456 1.00 89.25 76 ALA A CA 1
ATOM 643 C C . ALA A 1 76 ? 11.283 -3.409 -23.041 1.00 89.25 76 ALA A C 1
ATOM 645 O O . ALA A 1 76 ? 12.157 -3.499 -23.906 1.00 89.25 76 ALA A O 1
ATOM 646 N N . TYR A 1 77 ? 10.611 -4.473 -22.589 1.00 90.38 77 TYR A N 1
ATOM 647 C CA . TYR A 1 77 ? 10.807 -5.827 -23.107 1.00 90.38 77 TYR A CA 1
ATOM 648 C C . TYR A 1 77 ? 10.471 -5.896 -24.598 1.00 90.38 77 TYR A C 1
ATOM 650 O O . TYR A 1 77 ? 11.333 -6.257 -25.398 1.00 90.38 77 TYR A O 1
ATOM 658 N N . TYR A 1 78 ? 9.266 -5.468 -24.986 1.00 90.81 78 TYR A N 1
ATOM 659 C CA . TYR A 1 78 ? 8.845 -5.518 -26.385 1.00 90.81 78 TYR A CA 1
ATOM 660 C C . TYR A 1 78 ? 9.684 -4.595 -27.272 1.00 90.81 78 TYR A C 1
ATOM 662 O O . TYR A 1 78 ? 10.089 -5.010 -28.355 1.00 90.81 78 TYR A O 1
ATOM 670 N N . ALA A 1 79 ? 10.029 -3.387 -26.812 1.00 88.31 79 ALA A N 1
ATOM 671 C CA . ALA A 1 79 ? 10.900 -2.482 -27.563 1.00 88.31 79 ALA A CA 1
ATOM 672 C C . ALA A 1 79 ? 12.280 -3.096 -27.855 1.00 88.31 79 ALA A C 1
ATOM 674 O O . ALA A 1 79 ? 12.852 -2.854 -28.918 1.00 88.31 79 ALA A O 1
ATOM 675 N N . LYS A 1 80 ? 12.820 -3.896 -26.926 1.00 83.00 80 LYS A N 1
ATOM 676 C CA . LYS A 1 80 ? 14.063 -4.642 -27.140 1.00 83.00 80 LYS A CA 1
ATOM 677 C C . LYS A 1 80 ? 13.868 -5.773 -28.152 1.00 83.00 80 LYS A C 1
ATOM 679 O O . LYS A 1 80 ? 14.656 -5.879 -29.084 1.00 83.00 80 LYS A O 1
ATOM 684 N N . THR A 1 81 ? 12.802 -6.563 -28.013 1.00 76.94 81 THR A N 1
ATOM 685 C CA . THR A 1 81 ? 12.505 -7.672 -28.931 1.00 76.94 81 THR A CA 1
ATOM 686 C C . THR A 1 81 ? 12.362 -7.200 -30.379 1.00 76.94 81 THR A C 1
ATOM 688 O O . THR A 1 81 ? 12.931 -7.835 -31.259 1.00 76.94 81 THR A O 1
ATOM 691 N N . TYR A 1 82 ? 11.690 -6.066 -30.625 1.00 67.38 82 TYR A N 1
ATOM 692 C CA . TYR A 1 82 ? 11.566 -5.485 -31.969 1.00 67.38 82 TYR A CA 1
ATOM 693 C C . TYR A 1 82 ? 12.929 -5.140 -32.593 1.00 67.38 82 TYR A C 1
ATOM 695 O O . TYR A 1 82 ? 13.189 -5.498 -33.742 1.00 67.38 82 TYR A O 1
ATOM 703 N N . LYS A 1 83 ? 13.830 -4.514 -31.825 1.00 69.12 83 LYS A N 1
ATOM 704 C CA . LYS A 1 83 ? 15.184 -4.167 -32.295 1.00 69.12 83 LYS A CA 1
ATOM 705 C C . LYS A 1 83 ? 16.025 -5.398 -32.628 1.00 69.12 83 LYS A C 1
ATOM 707 O O . LYS A 1 83 ? 16.760 -5.384 -33.613 1.00 69.12 83 LYS A O 1
ATOM 712 N N . ASP A 1 84 ? 15.890 -6.457 -31.833 1.00 68.00 84 ASP A N 1
ATOM 713 C CA . ASP A 1 84 ? 16.614 -7.715 -32.034 1.00 68.00 84 ASP A CA 1
ATOM 714 C C . ASP A 1 84 ? 16.078 -8.504 -33.253 1.00 68.00 84 ASP A C 1
ATOM 716 O O . ASP A 1 84 ? 16.803 -9.313 -33.834 1.00 68.00 84 ASP A O 1
ATOM 720 N N . THR A 1 85 ? 14.823 -8.275 -33.666 1.00 66.44 85 THR A N 1
ATOM 721 C CA . THR A 1 85 ? 14.234 -8.860 -34.886 1.00 66.44 85 THR A CA 1
ATOM 722 C C . THR A 1 85 ? 14.516 -8.072 -36.166 1.00 66.44 85 THR A C 1
ATOM 724 O O . THR A 1 85 ? 14.588 -8.690 -37.219 1.00 66.44 85 THR A O 1
ATOM 727 N N . GLU A 1 86 ? 14.703 -6.749 -36.104 1.00 60.28 86 GLU A N 1
ATOM 728 C CA . GLU A 1 86 ? 15.055 -5.921 -37.278 1.00 60.28 86 GLU A CA 1
ATOM 729 C C . GLU A 1 86 ? 16.543 -6.007 -37.665 1.00 60.28 86 GLU A C 1
ATOM 731 O O . GLU A 1 86 ? 16.926 -5.599 -38.758 1.00 60.28 86 GLU A O 1
ATOM 736 N N . THR A 1 87 ? 17.395 -6.524 -36.775 1.00 56.47 87 THR A N 1
ATOM 737 C CA . THR A 1 87 ? 18.842 -6.699 -37.008 1.00 56.47 87 THR A CA 1
ATOM 738 C C . THR A 1 87 ? 19.236 -8.103 -37.490 1.00 56.47 87 THR A C 1
ATOM 740 O O . THR A 1 87 ? 20.429 -8.399 -37.587 1.00 56.47 87 THR A O 1
ATOM 743 N N . LYS A 1 88 ? 18.262 -8.960 -37.816 1.00 47.59 88 LYS A N 1
ATOM 744 C CA . LYS A 1 88 ? 18.461 -10.260 -38.478 1.00 47.59 88 LYS A CA 1
ATOM 745 C C . LYS A 1 88 ? 17.943 -10.225 -39.906 1.00 47.59 88 LYS A C 1
ATOM 747 O O . LYS A 1 88 ? 18.600 -10.872 -40.749 1.00 47.59 88 LYS A O 1
#